Protein AF-A0A534CD52-F1 (afdb_monomer)

Solvent-accessible surface area (backbone atoms only — not comparable to full-atom values): 4383 Å² total; per-residue (Å²): 141,82,89,79,76,80,81,75,77,84,53,73,66,62,62,51,50,61,61,46,50,58,56,51,52,53,51,53,50,49,64,69,45,44,65,59,49,36,54,52,34,26,71,73,60,76,34,68,69,60,10,50,52,54,43,51,54,50,51,54,49,50,61,74,46,46,89,73,56,69,86,131

Sequence (72 aa):
MRNSRPETPVSCHERASLAADGRQAVAQLFESLRPELLRFAHWLARDRSVAEDVVQETLLRAWRSRDALKDP

Mean predicted aligned error: 11.01 Å

Foldseek 3Di:
DDPDDPPDDPDPVVVVVVVVVLVVVLVVVLVVCLVVQLVVLCVVPVDNVRSVVVSVVVSVVCSVCVVVPDDD

Radius of gyration: 20.63 Å; Cα contacts (8 Å, |Δi|>4): 19; chains: 1; bounding box: 54×22×56 Å

Secondary structure (DSSP, 8-state):
-----------HHHHHHHHHHHHHHHHHHHHHHHHHHHHHHHHHHS-HHHHHHHHHHHHHHHHHTGGGS---

Structure (mmCIF, N/CA/C/O backbone):
data_AF-A0A534CD52-F1
#
_entry.id   AF-A0A534CD52-F1
#
loop_
_atom_site.group_PDB
_atom_site.id
_atom_site.type_symbol
_atom_site.label_atom_id
_atom_site.label_alt_id
_atom_site.label_comp_id
_atom_site.label_asym_id
_atom_site.label_entity_id
_atom_site.label_seq_id
_atom_site.pdbx_PDB_ins_code
_atom_site.Cartn_x
_atom_site.Cartn_y
_atom_site.Cartn_z
_atom_site.occupancy
_atom_site.B_iso_or_equiv
_atom_site.auth_seq_id
_atom_site.auth_comp_id
_atom_site.auth_asym_id
_atom_site.auth_atom_id
_atom_site.pdbx_PDB_model_num
ATOM 1 N N . MET A 1 1 ? -42.544 10.433 46.206 1.00 42.19 1 MET A N 1
ATOM 2 C CA . MET A 1 1 ? -42.107 9.559 45.093 1.00 42.19 1 MET A CA 1
ATOM 3 C C . MET A 1 1 ? -41.492 10.421 43.991 1.00 42.19 1 MET A C 1
ATOM 5 O O . MET A 1 1 ? -42.207 10.876 43.113 1.00 42.19 1 MET A O 1
ATOM 9 N N . ARG A 1 2 ? -40.186 10.715 44.062 1.00 41.12 2 ARG A N 1
ATOM 10 C CA . ARG A 1 2 ? -39.421 11.313 42.953 1.00 41.12 2 ARG A CA 1
ATOM 11 C C . ARG A 1 2 ? -38.474 10.234 42.452 1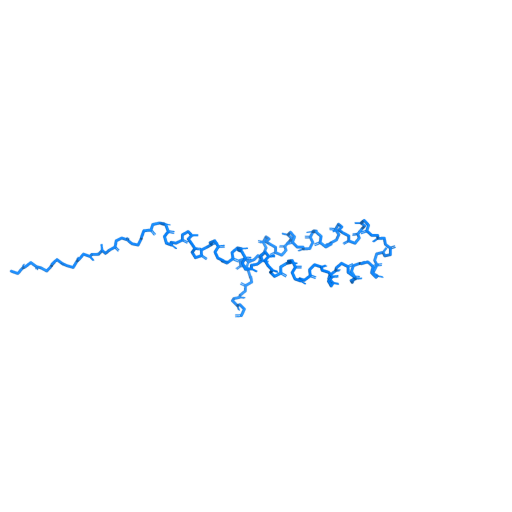.00 41.12 2 ARG A C 1
ATOM 13 O O . ARG A 1 2 ? -37.514 9.910 43.138 1.00 41.12 2 ARG A O 1
ATOM 20 N N . ASN A 1 3 ? -38.795 9.634 41.314 1.00 48.66 3 ASN A N 1
ATOM 21 C CA . ASN A 1 3 ? -37.886 8.717 40.644 1.00 48.66 3 ASN A CA 1
ATOM 22 C C . ASN A 1 3 ? -37.052 9.549 39.662 1.00 48.66 3 ASN A C 1
ATOM 24 O O . ASN A 1 3 ? -37.459 9.765 38.526 1.00 48.66 3 ASN A O 1
ATOM 28 N N . SER A 1 4 ? -35.938 10.100 40.141 1.00 49.78 4 SER A N 1
ATOM 29 C CA . SER A 1 4 ? -34.956 10.807 39.317 1.00 49.78 4 SER A CA 1
ATOM 30 C C . SER A 1 4 ? -33.804 9.852 39.035 1.00 49.78 4 SER A C 1
ATOM 32 O O . SER A 1 4 ? -32.827 9.822 39.777 1.00 49.78 4 SER A O 1
ATOM 34 N N . ARG A 1 5 ? -33.927 9.044 37.979 1.00 55.34 5 ARG A N 1
ATOM 35 C CA . ARG A 1 5 ? -32.747 8.454 37.341 1.00 55.34 5 ARG A CA 1
ATOM 36 C C . ARG A 1 5 ? -32.169 9.527 36.417 1.00 55.34 5 ARG A C 1
ATOM 38 O O . ARG A 1 5 ? -32.907 9.989 35.548 1.00 55.34 5 ARG A O 1
ATOM 45 N N . PRO A 1 6 ? -30.924 9.990 36.610 1.00 51.09 6 PRO A N 1
ATOM 46 C CA . PRO A 1 6 ? -30.296 10.838 35.617 1.00 51.09 6 PRO A CA 1
ATOM 47 C C . PRO A 1 6 ? -29.915 9.949 34.432 1.00 51.09 6 PRO A C 1
ATOM 49 O O . PRO A 1 6 ? -28.988 9.148 34.524 1.00 51.09 6 PRO A O 1
ATOM 52 N N . GLU A 1 7 ? -30.660 10.070 33.336 1.00 57.75 7 GLU A N 1
ATOM 53 C CA . GLU A 1 7 ? -30.202 9.662 32.010 1.00 57.75 7 GLU A CA 1
ATOM 54 C C . GLU A 1 7 ? -28.917 10.462 31.745 1.00 57.75 7 GLU A C 1
ATOM 56 O O . GLU A 1 7 ? -28.960 11.669 31.492 1.00 57.75 7 GLU A O 1
ATOM 61 N N . THR A 1 8 ? -27.755 9.837 31.918 1.00 60.50 8 THR A N 1
ATOM 62 C CA . THR A 1 8 ? -26.484 10.461 31.564 1.00 60.50 8 THR A CA 1
ATOM 63 C C . THR A 1 8 ? -26.449 10.633 30.044 1.00 60.50 8 THR A C 1
ATOM 65 O O . THR A 1 8 ? -26.616 9.656 29.310 1.00 60.50 8 THR A O 1
ATOM 68 N N . PRO A 1 9 ? -26.235 11.853 29.521 1.00 53.25 9 PRO A N 1
ATOM 69 C CA . PRO A 1 9 ? -26.028 12.023 28.098 1.00 53.25 9 PRO A CA 1
ATOM 70 C C . PRO A 1 9 ? -24.628 11.497 27.788 1.00 53.25 9 PRO A C 1
ATOM 72 O O . PRO A 1 9 ? -23.640 12.055 28.260 1.00 53.25 9 PRO A O 1
ATOM 75 N N . VAL A 1 10 ? -24.533 10.415 27.012 1.00 58.16 10 VAL A N 1
ATOM 76 C CA . VAL A 1 10 ? -23.257 9.940 26.462 1.00 58.16 10 VAL A CA 1
ATOM 77 C C . VAL A 1 10 ? -22.611 11.106 25.710 1.00 58.16 10 VAL A C 1
ATOM 79 O O . VAL A 1 10 ? -23.093 11.528 24.647 1.00 58.16 10 VAL A O 1
ATOM 82 N N . SER A 1 11 ? -21.550 11.655 26.301 1.00 56.94 11 SER A N 1
ATOM 83 C CA . SER A 1 11 ? -20.868 12.851 25.824 1.00 56.94 11 SER A CA 1
ATOM 84 C C . SER A 1 11 ? -20.264 12.572 24.450 1.00 56.94 11 SER A C 1
ATOM 86 O O . SER A 1 11 ? -19.680 11.518 24.195 1.00 56.94 11 SER A O 1
ATOM 88 N N . CYS A 1 12 ? -20.405 13.515 23.521 1.00 49.97 12 CYS A N 1
ATOM 89 C CA . CYS A 1 12 ? -19.845 13.421 22.169 1.00 49.97 12 CYS A CA 1
ATOM 90 C C . CYS A 1 12 ? -18.317 13.208 22.157 1.00 49.97 12 CYS A C 1
ATOM 92 O O . CYS A 1 12 ? -17.784 12.689 21.177 1.00 49.97 12 CYS A O 1
ATOM 94 N N . HIS A 1 13 ? -17.634 13.554 23.251 1.00 54.75 13 HIS A N 1
ATOM 95 C CA . HIS A 1 13 ? -16.195 13.378 23.420 1.00 54.75 13 HIS A CA 1
ATOM 96 C C . HIS A 1 13 ? -15.773 11.900 23.523 1.00 54.75 13 HIS A C 1
ATOM 98 O O . HIS A 1 13 ? -14.788 11.503 22.905 1.00 54.75 13 HIS A O 1
ATOM 104 N N . GLU A 1 14 ? -16.553 11.054 24.205 1.00 55.25 14 GLU A N 1
ATOM 105 C CA . GLU A 1 14 ? -16.225 9.627 24.384 1.00 55.25 14 GLU A CA 1
ATOM 106 C C . GLU A 1 14 ? -16.385 8.834 23.079 1.00 55.25 14 GLU A C 1
ATOM 108 O O . GLU A 1 14 ? -15.559 7.984 22.751 1.00 55.25 14 GLU A O 1
ATOM 113 N N . ARG A 1 15 ? -17.392 9.176 22.263 1.00 50.16 15 ARG A N 1
ATOM 114 C CA . ARG A 1 15 ? -17.570 8.587 20.922 1.00 50.16 15 ARG A CA 1
ATOM 115 C C . ARG A 1 15 ? -16.445 8.957 19.950 1.00 50.16 15 ARG A C 1
ATOM 117 O O . ARG A 1 15 ? -16.106 8.156 19.083 1.00 50.16 15 ARG A O 1
ATOM 124 N N . ALA A 1 16 ? -15.859 10.147 20.084 1.00 54.69 16 ALA A N 1
ATOM 125 C CA . ALA A 1 16 ? -14.742 10.574 19.244 1.00 54.69 16 ALA A CA 1
ATOM 126 C C . ALA A 1 16 ? -13.438 9.828 19.578 1.00 54.69 16 ALA A C 1
ATOM 128 O O . ALA A 1 16 ? -12.653 9.570 18.664 1.00 54.69 16 ALA A O 1
ATOM 129 N N . SER A 1 17 ? -13.234 9.452 20.849 1.00 54.47 17 SER A N 1
ATOM 130 C CA . SER A 1 17 ? -12.056 8.697 21.301 1.00 54.47 17 SER A CA 1
ATOM 131 C C . SER A 1 17 ? -12.016 7.289 20.701 1.00 54.47 17 SER A C 1
ATOM 133 O O . SER A 1 17 ? -11.051 6.948 20.027 1.00 54.47 17 SER A O 1
ATOM 135 N N . LEU A 1 18 ? -13.108 6.521 20.805 1.00 58.66 18 LEU A N 1
ATOM 136 C CA . LEU A 1 18 ? -13.186 5.163 20.240 1.00 58.66 18 LEU A CA 1
ATOM 137 C C . LEU A 1 18 ? -12.968 5.137 18.712 1.00 58.66 18 LEU A C 1
ATOM 139 O O . LEU A 1 18 ? -12.322 4.243 18.168 1.00 58.66 18 LEU A O 1
ATOM 143 N N . ALA A 1 19 ? -13.482 6.149 18.004 1.00 59.19 19 ALA A N 1
ATOM 144 C CA . ALA A 1 19 ? -13.290 6.295 16.560 1.00 59.19 19 ALA A CA 1
ATOM 145 C C . ALA A 1 19 ? -11.885 6.810 16.178 1.00 59.19 19 ALA A C 1
ATOM 147 O O . ALA A 1 19 ? -11.461 6.691 15.023 1.00 59.19 19 ALA A O 1
ATOM 148 N N . ALA A 1 20 ? -11.158 7.439 17.105 1.00 61.84 20 ALA A N 1
ATOM 149 C CA . ALA A 1 20 ? -9.755 7.791 16.915 1.00 61.84 20 ALA A CA 1
ATOM 150 C C . ALA A 1 20 ? -8.856 6.556 17.069 1.00 61.84 20 ALA A C 1
ATOM 152 O O . ALA A 1 20 ? -7.963 6.370 16.241 1.00 61.84 20 ALA A O 1
ATOM 153 N N . ASP A 1 21 ? -9.159 5.683 18.030 1.00 67.12 21 ASP A N 1
ATOM 154 C CA . ASP A 1 21 ? -8.387 4.469 18.313 1.00 67.12 21 ASP A CA 1
ATOM 155 C C . ASP A 1 21 ? -8.358 3.514 17.110 1.00 67.12 21 ASP A C 1
ATOM 157 O O . ASP A 1 21 ? -7.287 3.094 16.667 1.00 67.12 21 ASP A O 1
ATOM 161 N N . G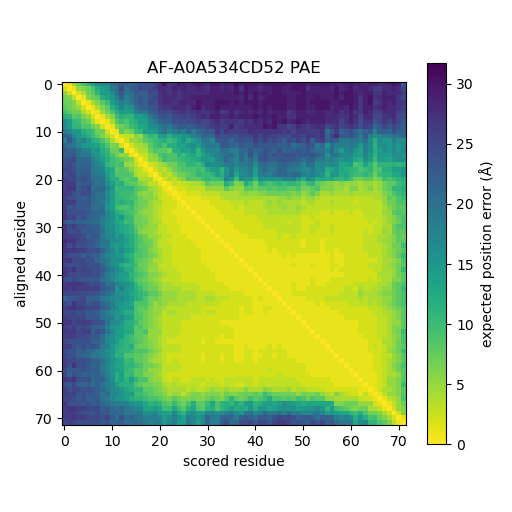LY A 1 22 ? -9.512 3.261 16.479 1.00 72.31 22 GLY A N 1
ATOM 162 C CA . GLY A 1 22 ? -9.582 2.413 15.280 1.00 72.31 22 GLY A CA 1
ATOM 163 C C . GLY A 1 22 ? -8.787 2.972 14.090 1.00 72.31 22 GLY A C 1
ATOM 164 O O . GLY A 1 22 ? -8.138 2.230 13.353 1.00 72.31 22 GLY A O 1
ATOM 165 N N . ARG A 1 23 ? -8.761 4.301 13.923 1.00 76.56 23 ARG A N 1
ATOM 166 C CA . ARG A 1 23 ? -7.975 4.959 12.863 1.00 76.56 23 ARG A CA 1
ATOM 167 C C . ARG A 1 23 ? -6.471 4.839 13.104 1.00 76.56 23 ARG A C 1
ATOM 169 O O . ARG A 1 23 ? -5.726 4.651 12.144 1.00 76.56 23 ARG A O 1
ATOM 176 N N . GLN A 1 24 ? -6.032 4.936 14.358 1.00 81.50 24 GLN A N 1
ATOM 177 C CA . GLN A 1 24 ? -4.628 4.757 14.731 1.00 81.50 24 GLN A CA 1
ATOM 178 C C . GLN A 1 24 ? -4.184 3.297 14.592 1.00 81.50 24 GLN A C 1
ATOM 180 O O . GLN A 1 24 ? -3.093 3.050 14.082 1.00 81.50 24 GLN A O 1
ATOM 185 N N . ALA A 1 25 ? -5.037 2.338 14.963 1.00 84.62 25 ALA A N 1
ATOM 186 C CA . ALA A 1 25 ? -4.757 0.911 14.806 1.00 84.62 25 ALA A CA 1
ATOM 187 C C . ALA A 1 25 ? -4.542 0.524 13.332 1.00 84.62 25 ALA A C 1
ATOM 189 O O . ALA A 1 25 ? -3.565 -0.143 12.995 1.00 84.62 25 ALA A O 1
ATOM 190 N N . VAL A 1 26 ? -5.399 1.013 12.429 1.00 86.31 26 VAL A N 1
ATOM 191 C CA . VAL A 1 26 ? -5.254 0.769 10.983 1.00 86.31 26 VAL A CA 1
ATOM 192 C C . VAL A 1 26 ? -3.989 1.427 10.419 1.00 86.31 26 VAL A C 1
ATOM 194 O O . VAL A 1 26 ? -3.302 0.827 9.595 1.00 86.31 26 VAL A O 1
ATOM 197 N N . ALA A 1 27 ? -3.627 2.628 10.882 1.00 88.69 27 ALA A N 1
ATOM 198 C CA . ALA A 1 27 ? -2.379 3.272 10.471 1.00 88.69 27 ALA A CA 1
ATOM 199 C C . ALA A 1 27 ? -1.141 2.468 10.914 1.00 88.69 27 ALA A C 1
ATOM 201 O O . ALA A 1 27 ? -0.226 2.264 10.119 1.00 88.69 27 ALA A O 1
ATOM 202 N N . GLN A 1 28 ? -1.133 1.953 12.148 1.00 90.50 28 GLN A N 1
ATOM 203 C CA . GLN A 1 28 ? -0.055 1.088 12.643 1.00 90.50 28 GLN A CA 1
ATOM 204 C C . GLN A 1 28 ? 0.045 -0.223 11.850 1.00 90.50 28 GLN A C 1
ATOM 206 O O . GLN A 1 28 ? 1.150 -0.665 11.534 1.00 90.50 28 GLN A O 1
ATOM 211 N N . LEU A 1 29 ? -1.094 -0.814 11.477 1.00 91.00 29 LEU A N 1
ATOM 212 C CA . LEU A 1 29 ? -1.139 -1.992 10.611 1.00 91.00 29 LEU A CA 1
ATOM 213 C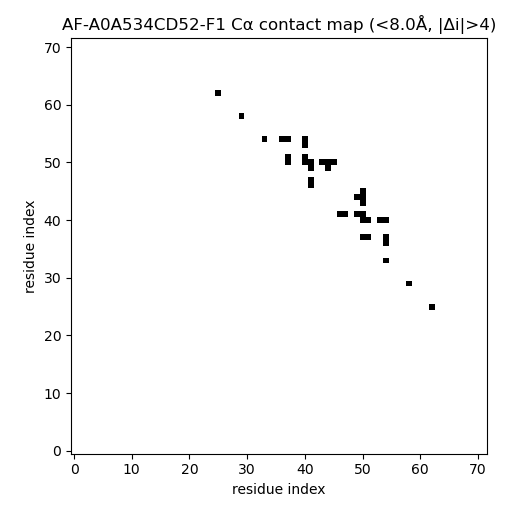 C . LEU A 1 29 ? -0.535 -1.706 9.226 1.00 91.00 29 LEU A C 1
ATOM 215 O O . LEU A 1 29 ? 0.212 -2.519 8.689 1.00 91.00 29 LEU A O 1
ATOM 219 N N . PHE A 1 30 ? -0.825 -0.551 8.631 1.00 93.56 30 PHE A N 1
ATOM 220 C CA . PHE A 1 30 ? -0.249 -0.197 7.332 1.00 93.56 30 PHE A CA 1
ATOM 221 C C . PHE A 1 30 ? 1.262 0.020 7.404 1.00 93.56 30 PHE A C 1
ATOM 223 O O . PHE A 1 30 ? 1.981 -0.441 6.516 1.00 93.56 30 PHE A O 1
ATOM 230 N N . GLU A 1 31 ? 1.757 0.661 8.464 1.00 93.38 31 GLU A N 1
ATOM 231 C CA . GLU A 1 31 ? 3.197 0.836 8.676 1.00 93.38 31 GLU A CA 1
ATOM 232 C C . GLU A 1 31 ? 3.924 -0.503 8.850 1.00 93.38 31 GLU A C 1
ATOM 234 O O . GLU A 1 31 ? 5.016 -0.675 8.306 1.00 93.38 31 GLU A O 1
ATOM 239 N N . SER A 1 32 ? 3.315 -1.475 9.539 1.00 95.75 32 SER A N 1
ATOM 240 C CA . SER A 1 32 ? 3.918 -2.801 9.711 1.00 95.75 32 SER A CA 1
ATOM 241 C C . SER A 1 32 ? 3.934 -3.624 8.416 1.00 95.75 32 SER A C 1
ATOM 243 O O . SER A 1 32 ? 4.901 -4.340 8.164 1.00 95.75 32 SER A O 1
ATOM 245 N N . LEU A 1 33 ? 2.917 -3.483 7.557 1.00 94.88 33 LEU A N 1
ATOM 246 C CA 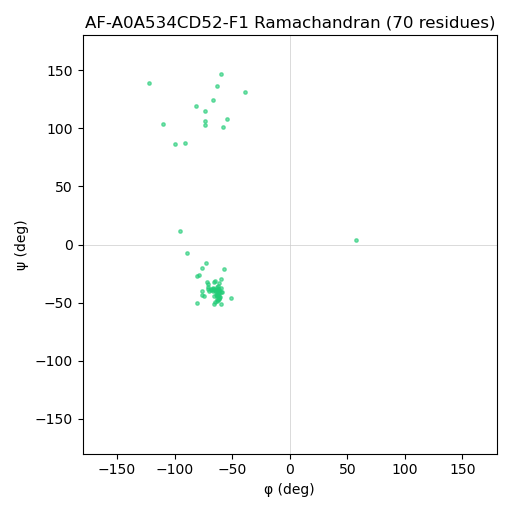. LEU A 1 33 ? 2.814 -4.205 6.281 1.00 94.88 33 LEU A CA 1
ATOM 247 C C . LEU A 1 33 ? 3.646 -3.586 5.147 1.00 94.88 33 LEU A C 1
ATOM 249 O O . LEU A 1 33 ? 4.061 -4.293 4.222 1.00 94.88 33 LEU A O 1
ATOM 253 N N . ARG A 1 34 ? 3.902 -2.270 5.188 1.00 95.94 34 ARG A N 1
ATOM 254 C CA . ARG A 1 34 ? 4.557 -1.529 4.095 1.00 95.94 34 ARG A CA 1
ATOM 255 C C . ARG A 1 34 ? 5.868 -2.162 3.602 1.00 95.94 34 ARG A C 1
ATOM 257 O O . ARG A 1 34 ? 6.021 -2.262 2.383 1.00 95.94 34 ARG A O 1
ATOM 264 N N . PRO A 1 35 ? 6.813 -2.605 4.458 1.00 97.44 35 PRO A N 1
ATOM 265 C CA . PRO A 1 35 ? 8.078 -3.177 3.992 1.00 97.44 35 PRO A CA 1
ATOM 266 C C . PRO A 1 35 ? 7.888 -4.441 3.147 1.00 97.44 35 PRO A C 1
ATOM 268 O O . PRO A 1 35 ? 8.580 -4.636 2.145 1.00 97.44 35 PRO A O 1
ATOM 271 N N . GLU A 1 36 ? 6.934 -5.293 3.522 1.00 97.75 36 GLU A N 1
ATOM 272 C CA . GLU A 1 36 ? 6.677 -6.550 2.821 1.00 97.75 36 GLU A CA 1
ATOM 273 C C . GLU A 1 36 ? 5.976 -6.321 1.487 1.00 97.75 36 GLU A C 1
ATOM 275 O O . GLU A 1 36 ? 6.407 -6.866 0.468 1.00 97.75 36 GLU A O 1
ATOM 280 N N . LEU A 1 37 ? 4.966 -5.447 1.479 1.00 97.75 37 LEU A N 1
ATOM 281 C CA . LEU A 1 37 ? 4.266 -5.038 0.262 1.00 97.75 37 LEU 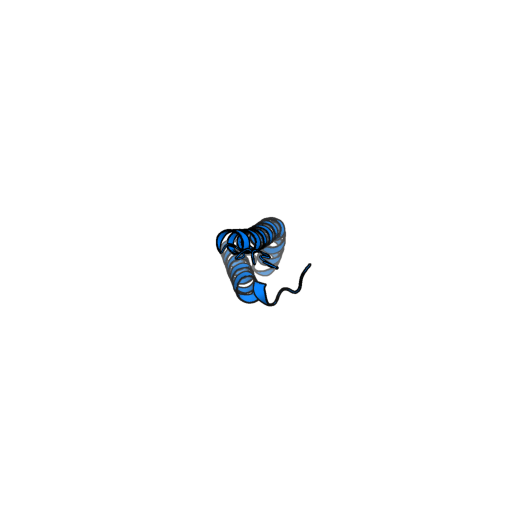A CA 1
ATOM 282 C C . LEU A 1 37 ? 5.222 -4.403 -0.744 1.00 97.75 37 LEU A C 1
ATOM 284 O O . LEU A 1 37 ? 5.160 -4.694 -1.934 1.00 97.75 37 LEU A O 1
ATOM 288 N N . LEU A 1 38 ? 6.146 -3.577 -0.265 1.00 98.12 38 LEU A N 1
ATOM 289 C CA . LEU A 1 38 ? 7.103 -2.879 -1.108 1.00 98.12 38 LEU A CA 1
ATOM 290 C C . LEU A 1 38 ? 8.158 -3.807 -1.697 1.00 98.12 38 LEU A C 1
ATOM 292 O O . LEU A 1 38 ? 8.510 -3.674 -2.866 1.00 98.12 38 LEU A O 1
ATOM 296 N N . ARG A 1 39 ? 8.619 -4.792 -0.926 1.00 98.25 39 ARG A N 1
ATOM 297 C CA . ARG A 1 39 ? 9.490 -5.858 -1.433 1.00 98.25 39 ARG A CA 1
ATOM 298 C C . ARG A 1 39 ? 8.782 -6.691 -2.505 1.00 98.25 39 ARG A C 1
ATOM 300 O O . ARG A 1 39 ? 9.383 -6.969 -3.540 1.00 98.25 39 ARG A O 1
ATOM 307 N N . PHE A 1 40 ? 7.514 -7.046 -2.289 1.00 98.31 40 PHE A N 1
ATOM 308 C CA . PHE A 1 40 ? 6.708 -7.778 -3.267 1.00 98.31 40 PHE A CA 1
ATOM 309 C C . PHE A 1 40 ? 6.464 -6.959 -4.543 1.00 98.31 40 PHE A C 1
ATOM 311 O O . PHE A 1 40 ? 6.749 -7.428 -5.643 1.00 98.31 40 PHE A O 1
ATOM 318 N N . ALA A 1 41 ? 6.026 -5.708 -4.404 1.00 98.25 41 ALA A N 1
ATOM 319 C CA . ALA A 1 41 ? 5.798 -4.805 -5.528 1.00 98.25 41 ALA A CA 1
ATOM 320 C C . ALA A 1 41 ? 7.089 -4.543 -6.314 1.00 98.25 41 ALA A C 1
ATOM 322 O O . ALA A 1 41 ? 7.072 -4.555 -7.541 1.00 98.25 41 ALA A O 1
ATOM 323 N N . HIS A 1 42 ? 8.226 -4.390 -5.632 1.00 98.38 42 HIS A N 1
ATOM 324 C CA . HIS A 1 42 ? 9.519 -4.217 -6.288 1.00 98.38 42 HIS A CA 1
ATOM 325 C C . HIS A 1 42 ? 9.966 -5.472 -7.048 1.00 98.38 42 HIS A C 1
ATOM 327 O O . HIS A 1 42 ? 10.497 -5.368 -8.154 1.00 98.38 42 HIS A O 1
ATOM 333 N N . TRP A 1 43 ? 9.707 -6.665 -6.505 1.00 98.19 43 TRP A N 1
ATOM 334 C CA . TRP A 1 43 ? 9.970 -7.919 -7.214 1.00 98.19 43 TRP A CA 1
ATOM 335 C C . TRP A 1 43 ? 9.159 -8.041 -8.514 1.00 98.1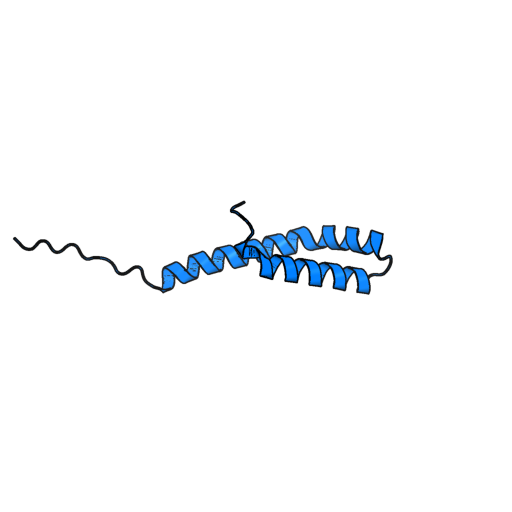9 43 TRP A C 1
ATOM 337 O O . TRP A 1 43 ? 9.665 -8.596 -9.489 1.00 98.19 43 TRP A O 1
ATOM 347 N N . LEU A 1 44 ? 7.945 -7.487 -8.559 1.00 97.75 44 LEU A N 1
ATOM 348 C CA . LEU A 1 44 ? 7.105 -7.464 -9.760 1.00 97.75 44 LEU A CA 1
ATOM 349 C C . LEU A 1 44 ? 7.497 -6.351 -10.740 1.00 97.75 44 LEU A C 1
ATOM 351 O O . LEU A 1 44 ? 7.676 -6.611 -11.926 1.00 97.75 44 LEU A O 1
ATOM 355 N N . ALA A 1 45 ? 7.636 -5.120 -10.248 1.00 97.50 45 ALA A N 1
ATOM 356 C CA . ALA A 1 45 ? 7.829 -3.933 -11.075 1.00 97.50 45 ALA A CA 1
ATOM 357 C C . ALA A 1 45 ? 9.265 -3.778 -11.588 1.00 97.50 45 ALA A C 1
ATOM 359 O O . ALA A 1 45 ? 9.475 -3.121 -12.602 1.00 97.50 45 ALA A O 1
ATOM 360 N N . ARG A 1 46 ? 10.258 -4.336 -10.875 1.00 97.69 46 ARG A N 1
ATOM 361 C CA . ARG A 1 46 ? 11.708 -4.140 -11.111 1.00 97.69 46 ARG A CA 1
ATOM 362 C C . ARG A 1 46 ? 12.183 -2.685 -11.059 1.00 97.69 46 ARG A C 1
ATOM 364 O O . ARG A 1 46 ? 13.368 -2.425 -11.229 1.00 97.69 46 ARG A O 1
ATOM 371 N N . ASP A 1 47 ? 11.284 -1.769 -10.739 1.00 97.94 47 ASP A N 1
ATOM 372 C CA . ASP A 1 47 ? 11.520 -0.350 -10.551 1.00 97.94 47 ASP A CA 1
ATOM 373 C C . ASP A 1 47 ? 11.070 0.038 -9.139 1.00 97.94 47 ASP A C 1
ATOM 375 O O . ASP A 1 47 ? 10.079 -0.478 -8.610 1.00 97.94 47 ASP A O 1
ATOM 379 N N . ARG A 1 48 ? 11.854 0.892 -8.482 1.00 96.31 48 ARG A N 1
ATOM 380 C CA . ARG A 1 48 ? 11.580 1.315 -7.110 1.00 96.31 48 ARG A CA 1
ATOM 381 C C . ARG A 1 48 ? 10.446 2.337 -7.038 1.00 96.31 48 ARG A C 1
ATOM 383 O O . ARG A 1 48 ? 9.586 2.184 -6.177 1.00 96.31 48 ARG A O 1
ATOM 390 N N . SER A 1 49 ? 10.439 3.322 -7.932 1.00 98.06 49 SER A N 1
ATOM 391 C CA . SER A 1 49 ? 9.414 4.367 -7.990 1.00 98.06 49 SER A CA 1
ATOM 392 C C . SER A 1 49 ? 8.047 3.747 -8.266 1.00 98.06 49 SER A C 1
ATOM 394 O O . SER A 1 49 ? 7.096 3.984 -7.530 1.00 98.06 49 SER A O 1
ATOM 396 N N . VAL A 1 50 ? 7.970 2.852 -9.256 1.00 98.06 50 VAL A N 1
ATOM 397 C CA . VAL A 1 50 ? 6.719 2.157 -9.598 1.00 98.06 50 VAL A CA 1
ATOM 398 C C . VAL A 1 50 ? 6.222 1.306 -8.426 1.00 98.06 50 VAL A C 1
ATOM 400 O O . VAL A 1 50 ? 5.027 1.269 -8.143 1.00 98.06 50 VAL A O 1
ATOM 403 N N . ALA A 1 51 ? 7.123 0.627 -7.710 1.00 98.44 51 ALA A N 1
ATOM 404 C CA . ALA A 1 51 ? 6.747 -0.159 -6.538 1.00 98.44 51 ALA A CA 1
ATOM 405 C C . ALA A 1 51 ? 6.200 0.711 -5.393 1.00 98.44 51 ALA A C 1
ATOM 407 O O . ALA 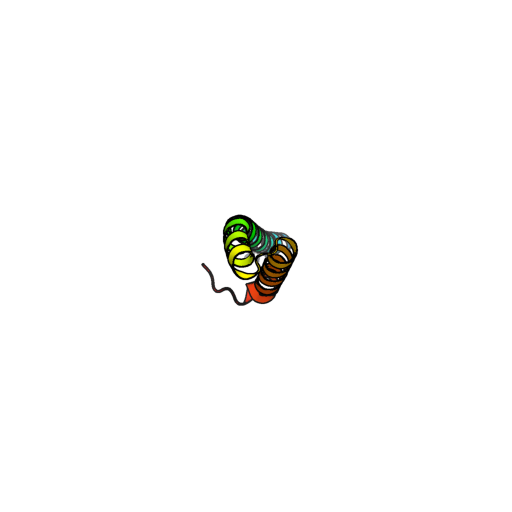A 1 51 ? 5.234 0.319 -4.738 1.00 98.44 51 ALA A O 1
ATOM 408 N N . GLU A 1 52 ? 6.795 1.882 -5.157 1.00 98.12 52 GLU A N 1
ATOM 409 C CA . GLU A 1 52 ? 6.311 2.848 -4.166 1.00 98.12 52 GLU A CA 1
ATOM 410 C C . GLU A 1 52 ? 4.923 3.380 -4.531 1.00 98.12 52 GLU A C 1
ATOM 412 O O . GLU A 1 52 ? 4.050 3.421 -3.662 1.00 98.12 52 GLU A O 1
ATOM 417 N N . ASP A 1 53 ? 4.683 3.706 -5.801 1.00 98.25 53 ASP A N 1
ATOM 418 C CA . ASP A 1 53 ? 3.377 4.170 -6.282 1.00 98.25 53 ASP A CA 1
ATOM 419 C C . ASP A 1 53 ? 2.293 3.097 -6.110 1.00 98.25 53 ASP A C 1
ATOM 421 O O . ASP A 1 53 ? 1.198 3.373 -5.610 1.00 98.25 53 ASP A O 1
ATOM 425 N N . VAL A 1 5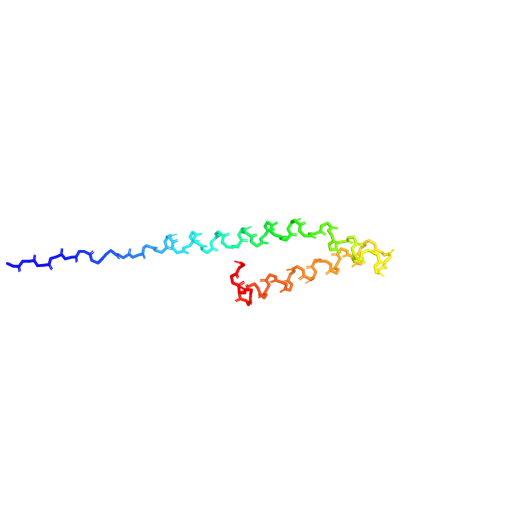4 ? 2.608 1.842 -6.451 1.00 97.94 54 VAL A N 1
ATOM 426 C CA . VAL A 1 54 ? 1.690 0.704 -6.290 1.00 97.94 54 VAL A CA 1
ATOM 427 C C . VAL A 1 54 ? 1.325 0.486 -4.822 1.00 97.94 54 VAL A C 1
ATOM 429 O O . VAL A 1 54 ? 0.147 0.301 -4.500 1.00 97.94 54 VAL A O 1
ATOM 432 N N . VAL A 1 55 ? 2.308 0.505 -3.918 1.00 97.94 55 VAL A N 1
ATOM 433 C CA . VAL A 1 55 ? 2.055 0.320 -2.482 1.00 97.94 55 VAL A CA 1
ATOM 434 C C . VAL A 1 55 ? 1.230 1.473 -1.922 1.00 97.94 55 VAL A C 1
ATOM 436 O O . VAL A 1 55 ? 0.266 1.222 -1.199 1.00 97.94 55 VAL A O 1
ATOM 439 N N . GLN A 1 56 ? 1.550 2.717 -2.281 1.00 96.44 56 GLN A N 1
ATOM 440 C CA . GLN A 1 56 ? 0.786 3.886 -1.846 1.00 96.44 56 GLN A CA 1
ATOM 441 C C . GLN A 1 56 ? -0.674 3.807 -2.298 1.00 96.44 56 GLN A C 1
ATOM 443 O O . GLN A 1 56 ? -1.576 3.902 -1.466 1.00 96.44 56 GLN A O 1
ATOM 448 N N . GLU A 1 57 ? -0.931 3.553 -3.583 1.00 97.75 57 GLU A N 1
ATOM 449 C CA . GLU A 1 57 ? -2.300 3.442 -4.099 1.00 97.75 57 GLU A CA 1
ATOM 450 C C . GLU A 1 57 ? -3.060 2.268 -3.459 1.00 97.75 57 GLU A C 1
ATOM 452 O O . GLU A 1 57 ? -4.247 2.387 -3.147 1.00 97.75 57 GLU A O 1
ATOM 457 N N . THR A 1 58 ? -2.377 1.152 -3.184 1.00 96.38 58 THR A N 1
ATOM 458 C CA . THR A 1 58 ? -2.964 -0.002 -2.483 1.00 96.38 58 THR A CA 1
ATOM 459 C C . THR A 1 58 ? -3.391 0.358 -1.059 1.00 96.38 58 THR A C 1
ATOM 461 O O . THR A 1 58 ? -4.530 0.086 -0.675 1.00 96.38 58 THR A O 1
ATOM 464 N N . LEU A 1 59 ? -2.521 1.011 -0.282 1.00 94.44 59 LEU A N 1
ATOM 465 C CA . LEU A 1 59 ? -2.829 1.429 1.089 1.00 94.44 59 LEU A CA 1
ATOM 466 C C . LEU A 1 59 ? -3.926 2.504 1.125 1.00 94.44 59 LEU A C 1
ATOM 468 O O . LEU A 1 59 ? -4.812 2.452 1.977 1.00 94.44 59 LEU A O 1
ATOM 472 N N . LEU A 1 60 ? -3.935 3.436 0.167 1.00 93.75 60 LEU A N 1
ATOM 473 C CA . LEU A 1 60 ? -4.998 4.438 0.038 1.00 93.75 60 LEU A CA 1
ATOM 474 C C . LEU A 1 60 ? -6.354 3.799 -0.291 1.00 93.75 60 LEU A C 1
ATOM 476 O O . LEU A 1 60 ? -7.378 4.216 0.255 1.00 93.75 60 LEU A O 1
ATOM 480 N N . ARG A 1 61 ? -6.384 2.775 -1.154 1.00 93.50 61 ARG A N 1
ATOM 481 C CA . ARG A 1 61 ? -7.600 1.990 -1.424 1.00 93.50 61 ARG A CA 1
ATOM 482 C C . ARG A 1 61 ? -8.072 1.251 -0.178 1.00 93.50 61 ARG A C 1
ATOM 484 O O . ARG A 1 61 ? -9.247 1.368 0.157 1.00 93.50 61 ARG A O 1
ATOM 491 N N . ALA A 1 62 ? -7.163 0.575 0.524 1.00 91.88 62 ALA A N 1
ATOM 492 C CA . ALA A 1 62 ? -7.468 -0.138 1.762 1.00 91.88 62 ALA A CA 1
ATOM 493 C C . ALA A 1 62 ? -8.027 0.802 2.843 1.00 91.88 62 ALA A C 1
ATOM 495 O O . ALA A 1 62 ? -9.007 0.473 3.505 1.00 91.88 62 ALA A O 1
ATOM 496 N N . TRP A 1 63 ? -7.462 2.006 2.978 1.00 90.00 63 TRP A N 1
ATOM 497 C CA . TRP A 1 63 ? -7.961 3.032 3.894 1.00 90.00 63 TRP A CA 1
ATOM 498 C C . TRP A 1 63 ? -9.390 3.469 3.568 1.00 90.00 63 TRP A C 1
ATOM 500 O O . TRP A 1 63 ? -10.216 3.602 4.470 1.00 90.00 63 TRP A O 1
ATOM 510 N N . ARG A 1 64 ? -9.696 3.686 2.281 1.00 89.56 64 ARG A N 1
ATOM 511 C CA . ARG A 1 64 ? -11.050 4.042 1.825 1.00 89.56 64 ARG A CA 1
ATOM 512 C C . ARG A 1 64 ? -12.053 2.916 2.070 1.00 89.56 64 ARG A C 1
ATOM 514 O O . ARG A 1 64 ? -13.216 3.201 2.321 1.00 89.56 64 ARG A O 1
ATOM 521 N N . SER A 1 65 ? -11.611 1.661 2.021 1.00 86.00 65 SER A N 1
ATOM 522 C CA . SER A 1 65 ? -12.438 0.481 2.291 1.00 86.00 65 SER A CA 1
ATOM 523 C C . SER A 1 65 ? -12.346 -0.029 3.732 1.00 86.00 65 SER A C 1
ATOM 525 O O . SER A 1 65 ? -12.816 -1.130 4.001 1.00 86.00 65 SER A O 1
ATOM 527 N N . ARG A 1 66 ? -11.747 0.724 4.666 1.00 81.31 66 ARG A N 1
ATOM 528 C CA . ARG A 1 66 ? -11.538 0.264 6.052 1.00 81.31 66 ARG A CA 1
ATOM 529 C C . ARG A 1 66 ? -12.844 -0.073 6.772 1.00 81.31 66 ARG A C 1
ATOM 531 O O . ARG A 1 66 ? -12.855 -0.958 7.609 1.00 81.31 66 ARG A O 1
ATOM 538 N N . ASP A 1 67 ? -13.940 0.594 6.415 1.00 77.69 67 ASP A N 1
ATOM 539 C CA . ASP A 1 67 ? -15.251 0.356 7.026 1.00 77.69 67 ASP A CA 1
ATOM 540 C C . ASP A 1 67 ? -15.850 -0.995 6.568 1.00 77.69 67 ASP A C 1
ATOM 542 O O . ASP A 1 67 ? -16.773 -1.515 7.187 1.00 77.69 67 ASP A O 1
ATOM 546 N N . ALA A 1 68 ? -15.308 -1.585 5.490 1.00 73.88 68 ALA A N 1
ATOM 547 C CA . ALA A 1 68 ? -15.615 -2.944 5.041 1.00 73.88 68 ALA A CA 1
ATOM 548 C C . ALA A 1 68 ? -14.701 -4.006 5.679 1.00 73.88 68 ALA A C 1
ATOM 550 O O . ALA A 1 68 ? -14.930 -5.205 5.491 1.00 73.88 68 ALA A O 1
ATOM 551 N N . LEU A 1 69 ? -13.669 -3.586 6.419 1.00 64.50 69 LEU A N 1
ATOM 552 C CA . LEU A 1 69 ? -12.837 -4.482 7.206 1.00 64.50 69 LEU A CA 1
ATOM 553 C C . LEU A 1 69 ? -13.665 -4.900 8.425 1.00 64.50 69 LEU A C 1
ATOM 555 O O . LEU A 1 69 ? -13.888 -4.113 9.341 1.00 64.50 69 LEU A O 1
ATOM 559 N N . LYS A 1 70 ? -14.202 -6.124 8.392 1.00 56.72 70 LYS A N 1
ATOM 560 C CA . LYS A 1 70 ? -14.842 -6.723 9.570 1.00 56.72 70 LYS A CA 1
ATOM 561 C C . LYS A 1 70 ? -13.809 -6.811 10.696 1.00 56.72 70 LYS A C 1
ATOM 563 O O . LYS A 1 70 ? -12.632 -6.992 10.387 1.00 56.72 70 LYS A O 1
ATOM 568 N N . ASP A 1 71 ? -14.268 -6.666 11.942 1.00 50.66 71 ASP A N 1
ATOM 569 C CA . ASP A 1 71 ? -13.426 -6.732 13.146 1.00 50.66 71 ASP A CA 1
ATOM 570 C C . ASP A 1 71 ? -12.347 -7.832 13.025 1.00 50.66 71 ASP A C 1
ATOM 572 O O . ASP A 1 71 ? -12.688 -8.949 12.611 1.00 50.66 71 ASP A O 1
ATOM 576 N N . PRO A 1 72 ? -11.071 -7.515 13.321 1.00 48.31 72 PRO A N 1
ATOM 577 C CA . PRO A 1 72 ? -9.974 -8.481 13.310 1.00 48.31 72 PRO A CA 1
ATOM 578 C C . PRO A 1 72 ? -10.093 -9.547 14.407 1.00 48.31 72 PRO A C 1
ATOM 580 O O . PRO A 1 72 ? -10.657 -9.252 15.486 1.00 48.31 72 PRO A O 1
#

Nearest PDB structures (foldseek):
  6tyg-assembly1_F  TM=8.295E-01  e=5.506E-02  Mycobacterium tuberculosis
  6kop-assembly1_F  TM=8.247E-01  e=5.665E-01  Myco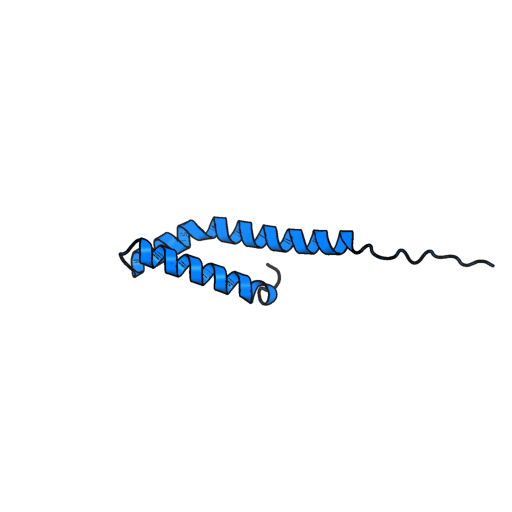bacterium tuberculosis H37Rv
  6co8-assembly1_B  TM=4.864E-01  e=5.120E+00  Zika virus ZIKV/H. sapiens/FrenchPolynesia/10087PF/2013

pLDDT: mean 79.52, std 19.49, range [41.12, 98.44]